Protein AF-A0A1A8LVA4-F1 (afdb_monomer)

Secondary structure (DSSP, 8-state):
--------------STT-GGGSPP-TTSHHHHHHHHHHHHHHHTT-SSSHHHHS-HHHHHTS-HHHHHHHHHHHHHHHHHHHHHHHHHHIIIIIIHHHHHTT-S-HHHHHHHSTTHHHH-

Sequence (120 aa):
AQMDEPEGVWSKPSSEDSEATKPINLGDSHYAELEDDLKSDAQNLEKESWSSAVGPNYIKSLNKEAVKRQDVIYELILTEMHHVRTLKILLNVYMHELKKSLLVDEAWMEQLFPGVKVLL

Organism: NCBI:txid704102

Radius of gyration: 21.48 Å; Cα contacts (8 Å, |Δi|>4): 69; chains: 1; bounding box: 53×41×52 Å

pLDDT: mean 83.47, std 13.87, range [42.62, 96.0]

Solvent-accessible surface area (backbone atoms only — not comparable to full-atom values): 7333 Å² total; per-residue (Å²): 133,83,79,80,72,81,93,54,72,77,52,74,85,80,62,99,83,42,67,70,78,55,80,82,69,66,84,40,70,70,46,50,55,49,50,53,52,57,48,55,59,50,65,78,59,78,50,97,40,41,77,72,69,47,60,71,73,61,58,69,76,47,55,74,67,58,52,53,52,45,36,53,52,40,49,51,53,51,53,49,51,55,49,51,53,50,48,51,45,46,50,68,47,53,50,42,49,40,52,74,38,63,40,46,50,73,72,46,45,47,67,76,48,65,57,53,82,75,77,102

Foldseek 3Di:
DDPPDPPWDQDDDDDPPFLLPDDDPCVDPLNVVLVVVLVVLCVVQVDPFPCVVDDPVVVVVDDPVVRVVRRVVSVVVVVVSVVVNVLSCCVSPVLVSCVVRVSGDPVVSCVVCPCSVVSD

Nearest PDB structures (foldseek):
  4d0n-assembly1_B  TM=8.847E-01  e=1.818E-03  Homo sapiens
  7g8n-assembly1_B  TM=8.791E-01  e=5.053E-03  Homo sapiens
  7g80-assembly1_B  TM=8.860E-01  e=9.217E-03  Homo sapiens

InterPro domains:
  IPR000219 Dbl homology domain [PS50010] (68-120)
  IPR035899 Dbl homology (DH) domain superfamily [G3DSA:1.20.900.10] (40-120)
  IPR035899 Dbl homology (DH) domain superfamily [SSF48065] (48-119)
  IPR051632 Rho guanine nucleotide exchange factor [PTHR1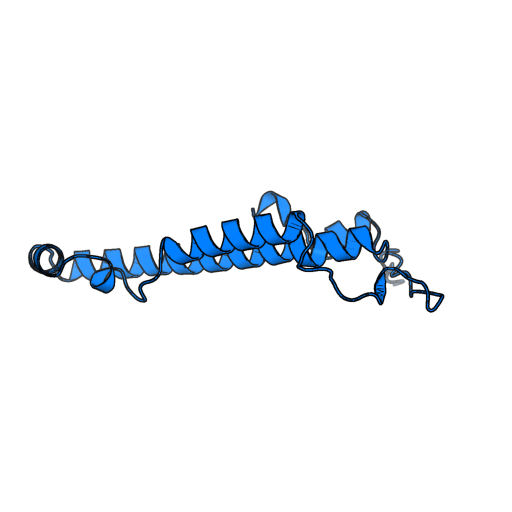3944] (14-119)

Structure (mmCIF, N/CA/C/O backbone):
data_AF-A0A1A8LVA4-F1
#
_entry.id   AF-A0A1A8LVA4-F1
#
loop_
_atom_site.group_PDB
_atom_site.id
_atom_site.type_symbol
_atom_site.label_atom_id
_atom_site.label_alt_id
_atom_site.label_comp_id
_atom_site.label_asym_id
_atom_site.label_entity_id
_atom_site.label_seq_id
_atom_site.pdbx_PDB_ins_code
_atom_site.Cartn_x
_atom_site.Cartn_y
_atom_site.Cartn_z
_atom_site.occupancy
_atom_site.B_iso_or_equiv
_atom_site.auth_seq_id
_atom_site.auth_comp_id
_atom_site.auth_asym_id
_atom_site.auth_atom_id
_atom_site.pdbx_PDB_model_num
ATOM 1 N N . ALA A 1 1 ? 31.461 -28.797 -6.513 1.00 46.06 1 ALA A N 1
ATOM 2 C CA . ALA A 1 1 ? 30.035 -28.467 -6.666 1.00 46.06 1 ALA A CA 1
ATOM 3 C C . ALA A 1 1 ? 29.984 -27.148 -7.407 1.00 46.06 1 ALA A C 1
ATOM 5 O O . ALA A 1 1 ? 30.418 -26.140 -6.865 1.00 46.06 1 ALA A O 1
ATOM 6 N N . GLN A 1 2 ? 29.643 -27.215 -8.686 1.00 42.62 2 GLN A N 1
ATOM 7 C CA . GLN A 1 2 ? 29.482 -26.059 -9.555 1.00 42.62 2 GLN A CA 1
ATOM 8 C C . GLN A 1 2 ? 28.114 -25.481 -9.191 1.00 42.62 2 GLN A C 1
ATOM 10 O O . GLN A 1 2 ? 27.127 -26.208 -9.246 1.00 42.62 2 GLN A O 1
ATOM 15 N N . MET A 1 3 ? 28.080 -24.267 -8.644 1.00 50.03 3 MET A N 1
ATOM 16 C CA . MET A 1 3 ? 26.813 -23.568 -8.452 1.00 50.03 3 MET A CA 1
ATOM 17 C C . MET A 1 3 ? 26.376 -23.125 -9.842 1.00 50.03 3 MET A C 1
ATOM 19 O O . MET A 1 3 ? 27.070 -22.321 -10.460 1.00 50.03 3 MET A O 1
ATOM 23 N N . ASP A 1 4 ? 25.294 -23.712 -10.346 1.00 50.44 4 ASP A N 1
ATOM 24 C CA . ASP A 1 4 ? 24.594 -23.191 -11.512 1.00 50.44 4 ASP A CA 1
ATOM 25 C C . ASP A 1 4 ? 24.120 -21.777 -11.149 1.00 50.44 4 ASP A C 1
ATOM 27 O O . ASP A 1 4 ? 23.247 -21.604 -10.293 1.00 50.44 4 ASP A O 1
ATOM 31 N N . GLU A 1 5 ? 24.753 -20.754 -11.727 1.00 54.88 5 GLU A N 1
ATOM 32 C CA . GLU A 1 5 ? 24.166 -19.418 -11.733 1.00 54.88 5 GLU A CA 1
ATOM 33 C C . GLU A 1 5 ? 22.880 -19.486 -12.565 1.00 54.88 5 GLU A C 1
ATOM 35 O O . GLU A 1 5 ? 22.898 -20.061 -13.658 1.00 54.88 5 GLU A O 1
ATOM 40 N N . PRO A 1 6 ? 21.753 -18.933 -12.090 1.00 50.62 6 PRO A N 1
ATOM 41 C CA . PRO A 1 6 ? 20.601 -18.774 -12.956 1.00 50.62 6 PRO A CA 1
ATOM 42 C C . PRO A 1 6 ? 20.999 -17.804 -14.074 1.00 50.62 6 PRO A C 1
ATOM 44 O O . PRO A 1 6 ? 21.261 -16.630 -13.812 1.00 50.62 6 PRO A O 1
ATOM 47 N N . GLU A 1 7 ? 21.073 -18.302 -15.312 1.00 52.91 7 GLU A N 1
ATOM 48 C CA . GLU A 1 7 ? 21.248 -17.481 -16.511 1.00 52.91 7 GLU A CA 1
ATOM 49 C C . GLU A 1 7 ? 20.015 -16.586 -16.700 1.00 52.91 7 GLU A C 1
ATOM 51 O O . GLU A 1 7 ? 19.085 -16.904 -17.435 1.00 52.91 7 GLU A O 1
ATOM 56 N N . GLY A 1 8 ? 19.994 -15.464 -15.988 1.00 57.91 8 GLY A N 1
ATOM 57 C CA . GLY A 1 8 ? 19.136 -14.325 -16.262 1.00 57.91 8 GLY A CA 1
ATOM 58 C C . GLY A 1 8 ? 20.032 -13.142 -16.571 1.00 57.91 8 GLY A C 1
ATOM 59 O O . GLY A 1 8 ? 20.790 -12.675 -15.717 1.00 57.91 8 GLY A O 1
ATOM 60 N N . VAL A 1 9 ? 20.021 -12.708 -17.828 1.00 59.09 9 VAL A N 1
ATOM 61 C CA . VAL A 1 9 ? 20.966 -11.708 -18.320 1.00 59.09 9 VAL A CA 1
ATOM 62 C C . VAL A 1 9 ? 20.486 -10.332 -17.876 1.00 59.09 9 VAL A C 1
ATOM 64 O O . VAL A 1 9 ? 19.652 -9.711 -18.532 1.00 59.09 9 VAL A O 1
ATOM 67 N N . TRP A 1 10 ? 21.058 -9.814 -16.784 1.00 57.00 10 TRP A N 1
ATOM 68 C CA . TRP A 1 10 ? 21.046 -8.373 -16.538 1.00 57.00 10 TRP A CA 1
ATOM 69 C C . TRP A 1 10 ? 21.774 -7.696 -17.700 1.00 57.00 10 TRP A C 1
ATOM 71 O O . TRP A 1 10 ? 23.009 -7.700 -17.787 1.00 57.00 10 TRP A O 1
ATOM 81 N N . SER A 1 11 ? 21.003 -7.141 -18.630 1.00 59.44 11 SER A N 1
ATOM 82 C CA . SER A 1 11 ? 21.555 -6.497 -19.811 1.00 59.44 11 SER A CA 1
ATOM 83 C C . SER A 1 11 ? 22.069 -5.123 -19.411 1.00 59.44 11 SER A C 1
ATOM 85 O O . SER A 1 11 ? 21.313 -4.183 -19.181 1.00 59.44 11 SER A O 1
ATOM 87 N N . LYS A 1 12 ? 23.393 -5.007 -19.280 1.00 54.53 12 LYS A N 1
ATOM 88 C CA . LYS A 1 12 ? 24.052 -3.728 -19.010 1.00 54.53 12 LYS A CA 1
ATOM 89 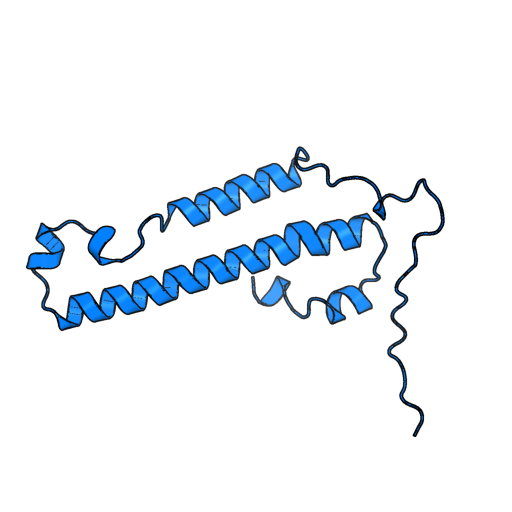C C . LYS A 1 12 ? 23.747 -2.782 -20.185 1.00 54.53 12 LYS A C 1
ATOM 91 O O . LYS A 1 12 ? 24.077 -3.148 -21.314 1.00 54.53 12 LYS A O 1
ATOM 96 N N . PRO A 1 13 ? 23.138 -1.602 -19.965 1.00 55.69 13 PRO A N 1
ATOM 97 C CA . PRO A 1 13 ? 22.778 -0.715 -21.064 1.00 55.69 13 PRO A CA 1
ATOM 98 C C . PRO A 1 13 ? 24.051 -0.244 -21.772 1.00 55.69 13 PRO A C 1
ATOM 100 O O . PRO A 1 13 ? 24.879 0.470 -21.207 1.00 55.69 13 PRO A O 1
ATOM 103 N N . SER A 1 14 ? 24.234 -0.718 -23.002 1.00 52.16 14 SER A N 1
ATOM 104 C CA . SER A 1 14 ? 25.261 -0.250 -23.923 1.00 52.16 14 SER A CA 1
ATOM 105 C C . SER A 1 14 ? 24.634 0.849 -24.776 1.00 52.16 14 SER A C 1
ATOM 107 O O . SER A 1 14 ? 23.659 0.578 -25.470 1.00 52.16 14 SER A O 1
ATOM 109 N N . SER A 1 15 ? 25.229 2.045 -24.737 1.00 53.59 15 SER A N 1
ATOM 110 C CA . SER A 1 15 ? 24.872 3.279 -25.470 1.00 53.59 15 SER A CA 1
ATOM 111 C C . SER A 1 15 ? 24.039 4.307 -24.690 1.00 53.59 15 SER A C 1
ATOM 113 O O . SER A 1 15 ? 23.024 3.990 -24.067 1.00 53.59 15 SER A O 1
ATOM 115 N N . GLU A 1 16 ? 24.476 5.568 -24.797 1.00 55.62 16 GLU A N 1
ATOM 116 C CA . GLU A 1 16 ? 23.917 6.783 -24.173 1.00 55.62 16 GLU A CA 1
ATOM 117 C C . GLU A 1 16 ? 22.495 7.145 -24.662 1.00 55.62 16 GLU A C 1
ATOM 119 O O . GLU A 1 16 ? 21.841 7.979 -24.045 1.00 55.62 16 GLU A O 1
ATOM 124 N N . ASP A 1 17 ? 21.986 6.461 -25.695 1.00 53.47 17 ASP A N 1
ATOM 125 C CA . ASP A 1 17 ? 20.615 6.584 -26.228 1.00 53.47 17 ASP A CA 1
ATOM 126 C C . ASP A 1 17 ? 19.610 5.564 -25.639 1.00 53.47 17 ASP A C 1
ATOM 128 O O . ASP A 1 17 ? 18.457 5.498 -26.074 1.00 53.47 17 ASP A O 1
ATOM 132 N N . SER A 1 18 ? 20.018 4.746 -24.659 1.00 64.12 18 SER A N 1
ATOM 133 C CA . SER A 1 18 ? 19.146 3.728 -24.050 1.00 64.12 18 SER A CA 1
ATOM 134 C C . SER A 1 18 ? 17.944 4.348 -23.326 1.00 64.12 18 SER A C 1
ATOM 136 O O . SER A 1 18 ? 18.092 5.246 -22.502 1.00 64.12 18 SER A O 1
ATOM 138 N N . GLU A 1 19 ? 16.744 3.802 -23.549 1.00 66.06 19 GLU A N 1
ATOM 139 C CA . GLU A 1 19 ? 15.509 4.186 -22.837 1.00 66.06 19 GLU A CA 1
ATOM 140 C C . GLU A 1 19 ? 15.673 4.119 -21.301 1.00 66.06 19 GLU A C 1
ATOM 142 O O . GLU A 1 19 ? 15.079 4.905 -20.572 1.00 66.06 19 GLU A O 1
ATOM 147 N N . ALA A 1 20 ? 16.545 3.222 -20.828 1.00 64.69 20 ALA A N 1
ATOM 148 C CA . ALA A 1 20 ? 16.877 2.960 -19.428 1.00 64.69 20 ALA A CA 1
ATOM 149 C C . ALA A 1 20 ? 17.457 4.144 -18.631 1.00 64.69 20 ALA A C 1
ATOM 151 O O . ALA A 1 20 ? 17.417 4.124 -17.403 1.00 64.69 20 ALA A O 1
ATOM 152 N N . THR A 1 21 ? 18.048 5.141 -19.294 1.00 69.00 21 THR A N 1
ATOM 153 C CA . THR A 1 21 ? 18.661 6.306 -18.627 1.00 69.00 21 THR A CA 1
ATOM 154 C C . THR A 1 21 ? 17.774 7.545 -18.672 1.00 69.00 21 THR A C 1
ATOM 156 O O . THR A 1 21 ? 18.102 8.560 -18.051 1.00 69.00 21 THR A O 1
ATOM 159 N N . LYS A 1 22 ? 16.643 7.481 -19.387 1.00 79.00 22 LYS A N 1
ATOM 160 C CA . LYS A 1 22 ? 15.691 8.587 -19.468 1.00 79.00 22 LYS A CA 1
ATOM 161 C C . LYS A 1 22 ? 14.897 8.681 -18.158 1.00 79.00 22 LYS A C 1
ATOM 163 O O . LYS A 1 22 ? 14.535 7.654 -17.585 1.00 79.00 22 LYS A O 1
ATOM 168 N N . PRO A 1 23 ? 14.607 9.896 -17.665 1.00 82.31 23 PRO A N 1
ATOM 169 C CA . PRO A 1 23 ? 13.739 10.064 -16.508 1.00 82.31 23 PRO A CA 1
ATOM 170 C C . PRO A 1 23 ? 12.331 9.537 -16.813 1.00 82.31 23 PRO A C 1
ATOM 172 O O . PRO A 1 23 ? 11.822 9.717 -17.920 1.00 82.31 23 PRO A O 1
ATOM 175 N N . ILE A 1 24 ? 11.699 8.923 -15.810 1.00 86.19 24 ILE A N 1
ATOM 176 C CA . ILE A 1 24 ? 10.321 8.430 -15.903 1.00 86.19 24 ILE A CA 1
ATOM 177 C C . ILE A 1 24 ? 9.399 9.613 -16.215 1.00 86.19 24 ILE A C 1
ATOM 179 O O . ILE A 1 24 ? 9.370 10.602 -15.475 1.00 86.19 24 ILE A O 1
ATOM 183 N N . ASN A 1 25 ? 8.626 9.511 -17.297 1.00 86.62 25 ASN A N 1
ATOM 184 C CA . ASN A 1 25 ? 7.641 10.527 -17.643 1.00 86.62 25 ASN A CA 1
ATOM 185 C C . ASN A 1 25 ? 6.356 10.330 -16.831 1.00 86.62 25 ASN A C 1
ATOM 187 O O . ASN A 1 25 ? 5.387 9.749 -17.307 1.00 86.62 25 ASN A O 1
ATOM 191 N N . LEU A 1 26 ? 6.344 10.851 -15.605 1.00 82.94 26 LEU A N 1
ATOM 192 C CA . LEU A 1 26 ? 5.192 10.802 -14.694 1.00 82.94 26 LEU A CA 1
ATOM 193 C C . LEU A 1 26 ? 3.929 11.500 -15.242 1.00 82.94 26 LEU A C 1
ATOM 195 O O . LEU A 1 26 ? 2.859 11.330 -14.674 1.00 82.94 26 LEU A O 1
ATOM 199 N N . GLY A 1 27 ? 4.037 12.276 -16.328 1.00 80.81 27 GLY A N 1
ATOM 200 C CA . GLY A 1 27 ? 2.894 12.887 -17.012 1.00 80.81 27 GLY A CA 1
ATOM 201 C C . GLY A 1 27 ? 2.202 11.981 -18.037 1.00 80.81 27 GLY A C 1
ATOM 202 O O . GLY A 1 27 ? 1.223 12.412 -18.646 1.00 80.81 27 GLY A O 1
ATOM 203 N N . ASP A 1 28 ? 2.699 10.760 -18.269 1.00 89.75 28 ASP A N 1
ATOM 204 C CA . ASP A 1 28 ? 2.034 9.786 -19.142 1.00 89.75 28 ASP A CA 1
ATOM 205 C C . ASP A 1 28 ? 0.677 9.357 -18.542 1.00 89.75 28 ASP A C 1
ATOM 207 O O . ASP A 1 28 ? 0.549 9.198 -17.327 1.00 89.75 28 ASP A O 1
ATOM 211 N N . SER A 1 29 ? -0.326 9.096 -19.399 1.00 91.44 29 SER A N 1
ATOM 212 C CA . SER A 1 29 ? -1.693 8.688 -18.989 1.00 91.44 29 SER A CA 1
ATOM 213 C C . SER A 1 29 ? -1.692 7.543 -17.974 1.00 91.44 29 SER A C 1
ATOM 215 O O . SER A 1 29 ? -2.453 7.556 -17.015 1.00 91.44 29 SER A O 1
ATOM 217 N N . HIS A 1 30 ? -0.776 6.590 -18.155 1.00 92.62 30 HIS A N 1
ATOM 218 C CA . HIS A 1 30 ? -0.598 5.446 -17.269 1.00 92.62 30 HIS A CA 1
ATOM 219 C C . HIS A 1 30 ? -0.346 5.853 -15.803 1.00 92.62 30 HIS A C 1
ATOM 221 O O . HIS A 1 30 ? -0.917 5.270 -14.885 1.00 92.62 30 HIS A O 1
ATOM 227 N N . TYR A 1 31 ? 0.496 6.863 -15.563 1.00 94.19 31 TYR A N 1
ATOM 228 C CA . TYR A 1 31 ? 0.814 7.306 -14.203 1.00 94.19 31 TYR A CA 1
ATOM 229 C C . TYR A 1 31 ? -0.238 8.232 -13.617 1.00 94.19 31 TYR A C 1
ATOM 231 O O . TYR A 1 31 ? -0.423 8.212 -12.405 1.00 94.19 31 TYR A O 1
ATOM 239 N N . ALA A 1 32 ? -0.946 8.989 -14.457 1.00 93.44 32 ALA A N 1
ATOM 240 C CA . ALA A 1 32 ? -2.094 9.770 -14.015 1.00 93.44 32 ALA A CA 1
ATOM 241 C C . ALA A 1 32 ? -3.205 8.854 -13.468 1.00 93.44 32 ALA A C 1
ATOM 243 O O . ALA A 1 32 ? -3.712 9.084 -12.375 1.00 93.44 32 ALA A O 1
ATOM 244 N N . GLU A 1 33 ? -3.514 7.762 -14.176 1.00 93.75 33 GLU A N 1
ATOM 245 C CA . GLU A 1 33 ? -4.483 6.756 -13.719 1.00 93.75 33 GLU A CA 1
ATOM 246 C C . GLU A 1 33 ? -4.041 6.086 -12.408 1.00 93.75 33 GLU A C 1
ATOM 248 O O . GLU A 1 33 ? -4.843 5.928 -11.486 1.00 93.75 33 GLU A O 1
ATOM 253 N N . LEU A 1 34 ? -2.752 5.742 -12.290 1.00 95.12 34 LEU A N 1
ATOM 254 C CA . LEU A 1 34 ? -2.189 5.195 -11.054 1.00 95.12 34 LEU A CA 1
ATOM 255 C C . LEU A 1 34 ? -2.255 6.199 -9.894 1.00 95.12 34 LEU A C 1
ATOM 257 O O . LEU A 1 34 ? -2.552 5.812 -8.767 1.00 95.12 34 LEU A O 1
ATOM 261 N N . GLU A 1 35 ? -1.953 7.475 -10.134 1.00 94.31 35 GLU A N 1
ATOM 262 C CA . GLU A 1 35 ? -2.011 8.517 -9.107 1.00 94.31 35 GLU A CA 1
ATOM 263 C C . GLU A 1 35 ? -3.436 8.691 -8.572 1.00 94.31 35 GLU A C 1
ATOM 265 O O . GLU A 1 35 ? -3.627 8.737 -7.353 1.00 94.31 35 GLU A O 1
ATOM 270 N N . ASP A 1 36 ? -4.428 8.722 -9.462 1.00 93.88 36 ASP A N 1
ATOM 271 C CA . ASP A 1 36 ? -5.839 8.823 -9.089 1.00 93.88 36 ASP A CA 1
ATOM 272 C C . ASP A 1 36 ? -6.295 7.615 -8.256 1.00 93.88 36 ASP A C 1
ATOM 274 O O . ASP A 1 36 ? -6.921 7.790 -7.205 1.00 93.88 36 ASP A O 1
ATOM 278 N N . ASP A 1 37 ? -5.922 6.398 -8.658 1.00 93.38 37 ASP A N 1
ATOM 279 C CA . ASP A 1 37 ? -6.211 5.164 -7.917 1.00 93.38 37 ASP A CA 1
ATOM 280 C C . ASP A 1 37 ? -5.552 5.167 -6.522 1.00 93.38 37 ASP A C 1
ATOM 282 O O . ASP A 1 37 ? -6.209 4.973 -5.496 1.00 93.38 37 ASP A O 1
ATOM 286 N N . LEU A 1 38 ? -4.264 5.519 -6.448 1.00 93.06 38 LEU A N 1
ATOM 287 C CA . LEU A 1 38 ? -3.528 5.629 -5.186 1.00 93.06 38 LEU A CA 1
ATOM 288 C C . LEU A 1 38 ? -4.077 6.721 -4.260 1.00 93.06 38 LEU A C 1
ATOM 290 O O . LEU A 1 38 ? -3.950 6.619 -3.033 1.00 93.06 38 LEU A O 1
ATOM 294 N N . LYS A 1 39 ? -4.625 7.799 -4.819 1.00 92.00 39 LYS A N 1
ATOM 295 C CA . LYS A 1 39 ? -5.251 8.880 -4.056 1.00 92.00 39 LYS A CA 1
ATOM 296 C C . LYS A 1 39 ? -6.625 8.469 -3.539 1.00 92.00 39 LYS A C 1
ATOM 298 O O . LYS A 1 39 ? -6.928 8.756 -2.382 1.00 92.00 39 LYS A O 1
ATOM 303 N N . SER A 1 40 ? -7.413 7.777 -4.359 1.00 90.81 40 SER A N 1
ATOM 304 C CA . SER A 1 40 ? -8.695 7.193 -3.958 1.00 90.81 40 SER A CA 1
ATOM 305 C C . SER A 1 40 ? -8.518 6.245 -2.769 1.00 90.81 40 SER A C 1
ATOM 307 O O . SER A 1 40 ? -9.219 6.376 -1.767 1.00 90.81 40 SER A O 1
ATOM 309 N N . ASP A 1 41 ? -7.521 5.355 -2.819 1.00 88.06 41 ASP A N 1
ATOM 310 C CA . ASP A 1 41 ? -7.211 4.454 -1.704 1.00 88.06 41 ASP A CA 1
ATOM 311 C C . ASP A 1 41 ? -6.880 5.229 -0.421 1.00 88.06 41 ASP A C 1
ATOM 313 O O . ASP A 1 41 ? -7.439 4.950 0.638 1.00 88.06 41 ASP A O 1
ATOM 317 N N . ALA A 1 42 ? -6.029 6.256 -0.515 1.00 85.06 42 ALA A N 1
ATOM 318 C CA . ALA A 1 42 ? -5.629 7.060 0.640 1.00 85.06 42 ALA A CA 1
ATOM 319 C C . ALA A 1 42 ? -6.801 7.829 1.281 1.00 85.06 42 ALA A C 1
ATOM 321 O O . ALA A 1 42 ? -6.839 7.980 2.503 1.00 85.06 42 ALA A O 1
ATOM 322 N N . GLN A 1 43 ? -7.769 8.286 0.480 1.00 83.62 43 GLN A N 1
ATOM 323 C CA . GLN A 1 43 ? -8.965 8.976 0.979 1.00 83.62 43 GLN A CA 1
ATOM 324 C C . GLN A 1 43 ? -9.876 8.063 1.809 1.00 83.62 43 GLN A C 1
ATOM 326 O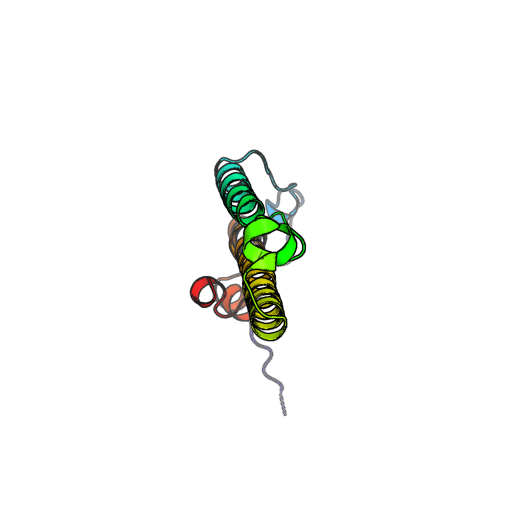 O . GLN A 1 43 ? -10.555 8.534 2.722 1.00 83.62 43 GLN A O 1
ATOM 331 N N . ASN A 1 44 ? -9.878 6.755 1.543 1.00 74.50 44 ASN A N 1
ATOM 332 C CA . ASN A 1 44 ? -10.743 5.817 2.255 1.00 74.50 44 ASN A CA 1
ATOM 333 C C . ASN A 1 44 ? -10.350 5.630 3.734 1.00 74.50 44 ASN A C 1
ATOM 335 O O . ASN A 1 44 ? -11.195 5.212 4.526 1.00 74.50 44 ASN A O 1
ATOM 339 N N . LEU A 1 45 ? -9.111 5.956 4.132 1.00 71.56 45 LEU A N 1
ATOM 340 C CA . LEU A 1 45 ? -8.590 5.756 5.494 1.00 71.56 45 LEU A CA 1
ATOM 341 C C . LEU A 1 45 ? -7.690 6.913 5.968 1.00 71.56 45 LEU A C 1
ATOM 343 O O . LEU A 1 45 ? -6.603 6.698 6.500 1.00 71.56 45 LEU A O 1
ATOM 347 N N . GLU A 1 46 ? -8.150 8.159 5.830 1.00 76.06 46 GLU A N 1
ATOM 348 C CA . GLU A 1 46 ? -7.378 9.353 6.234 1.00 76.06 46 GLU A CA 1
ATOM 349 C C . GLU A 1 46 ? -7.073 9.451 7.743 1.00 76.06 46 GLU A C 1
ATOM 351 O O . GLU A 1 46 ? -6.291 10.304 8.167 1.00 76.06 46 GLU A O 1
ATOM 356 N N . LYS A 1 47 ? -7.735 8.657 8.592 1.00 85.38 47 LYS A N 1
ATOM 357 C CA . LYS A 1 47 ? -7.623 8.772 10.054 1.00 85.38 47 LYS A CA 1
ATOM 358 C C . LYS A 1 47 ? -6.649 7.757 10.636 1.00 85.38 47 LYS A C 1
ATOM 360 O O . LYS A 1 47 ? -6.621 6.603 10.224 1.00 85.38 47 LYS A O 1
ATOM 365 N N . GLU A 1 48 ? -5.930 8.178 11.674 1.00 81.88 48 GLU A N 1
ATOM 366 C CA . GLU A 1 48 ? -4.936 7.359 12.385 1.00 81.88 48 GLU A CA 1
ATOM 367 C C . GLU A 1 48 ? -5.559 6.252 13.254 1.00 81.88 48 GLU A C 1
ATOM 369 O O . GLU A 1 48 ? -4.876 5.312 13.649 1.00 81.88 48 GLU A O 1
ATOM 374 N N . SER A 1 49 ? -6.857 6.342 13.562 1.00 86.56 49 SER A N 1
ATOM 375 C CA . SER A 1 49 ? -7.572 5.331 14.341 1.00 86.56 49 SER A CA 1
ATOM 376 C C . SER A 1 49 ? -9.040 5.231 13.944 1.00 86.56 49 SER A C 1
ATOM 378 O O . SER A 1 49 ? -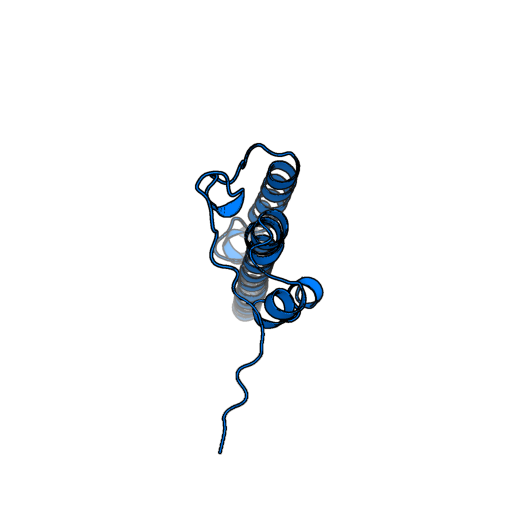9.653 6.209 13.501 1.00 86.56 49 SER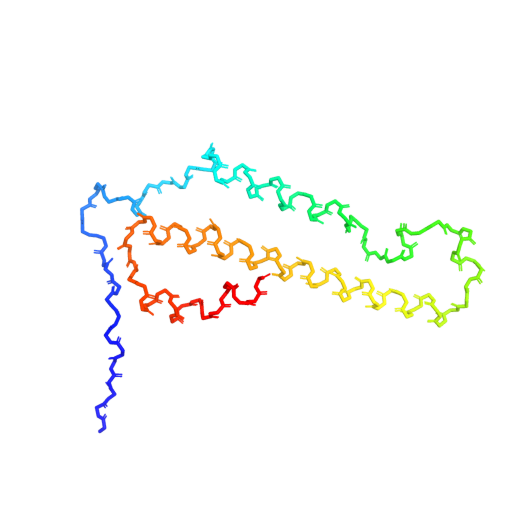 A O 1
ATOM 380 N N . TRP A 1 50 ? -9.636 4.066 14.210 1.00 91.44 50 TRP A N 1
ATOM 381 C CA . TRP A 1 50 ? -11.073 3.859 14.046 1.00 91.44 50 TRP A CA 1
ATOM 382 C C . TRP A 1 50 ? -11.879 4.855 14.877 1.00 91.44 50 TRP A C 1
ATOM 384 O O . TRP A 1 50 ? -12.804 5.495 14.382 1.00 91.44 50 TRP A O 1
ATOM 394 N N . SER A 1 51 ? -11.480 5.036 16.137 1.00 85.25 51 SER A N 1
ATOM 395 C CA . SER A 1 51 ? -12.081 5.998 17.066 1.00 85.25 51 SER A CA 1
ATOM 396 C C . SER A 1 51 ? -12.039 7.453 16.577 1.00 85.25 51 SER A C 1
ATOM 398 O O . SER A 1 51 ? -12.888 8.244 16.975 1.00 85.25 51 SER A O 1
ATOM 400 N N . SER A 1 52 ? -11.111 7.817 15.690 1.00 85.62 52 SER A N 1
ATOM 401 C CA . SER A 1 52 ? -11.057 9.149 15.068 1.00 85.62 52 SER A CA 1
ATOM 402 C C . SER A 1 52 ? -11.875 9.240 13.774 1.00 85.62 52 SER A C 1
ATOM 404 O O . SER A 1 52 ? -12.213 10.340 13.334 1.00 85.62 52 SER A O 1
ATOM 406 N N . ALA A 1 53 ? -12.191 8.097 13.159 1.00 86.12 53 ALA A N 1
ATOM 407 C CA . ALA A 1 53 ? -13.015 7.992 11.956 1.00 86.12 53 ALA A CA 1
ATOM 408 C C . ALA A 1 53 ? -14.524 7.981 12.254 1.00 86.12 53 ALA A C 1
ATOM 410 O O . ALA A 1 53 ? -15.328 8.277 11.372 1.00 86.12 53 ALA A O 1
ATOM 411 N N . VAL A 1 54 ? -14.926 7.664 13.490 1.00 88.25 54 VAL A N 1
ATOM 412 C CA . VAL A 1 54 ? -16.338 7.573 13.888 1.00 88.25 54 VAL A CA 1
ATOM 413 C C . VAL A 1 54 ? -16.773 8.710 14.816 1.00 88.25 54 VAL A C 1
ATOM 415 O O . VAL A 1 54 ? -15.987 9.303 15.550 1.00 88.25 54 VAL A O 1
ATOM 418 N N . GLY A 1 55 ? -18.074 9.012 14.812 1.00 90.25 55 GLY A N 1
ATOM 419 C CA . GLY A 1 55 ? -18.635 10.079 15.638 1.00 90.25 55 GLY A CA 1
ATOM 420 C C . GLY A 1 55 ? -18.559 9.780 17.148 1.00 90.25 55 GLY A C 1
ATOM 421 O O . GLY A 1 55 ? -18.844 8.657 17.575 1.00 90.25 55 GLY A O 1
ATOM 422 N N . PRO A 1 56 ? -18.296 10.789 18.002 1.00 85.88 56 PRO A N 1
ATOM 423 C CA . PRO A 1 56 ? -18.086 10.591 19.441 1.00 85.88 56 PRO A CA 1
ATOM 424 C C . PRO A 1 56 ? -19.315 10.035 20.175 1.00 85.88 56 PRO A C 1
ATOM 426 O O . PRO A 1 56 ? -19.175 9.368 21.198 1.00 85.88 56 PRO A O 1
ATOM 429 N N . ASN A 1 57 ? -20.525 10.275 19.662 1.00 88.50 57 ASN A N 1
ATOM 430 C CA . ASN A 1 57 ? -21.758 9.720 20.232 1.00 88.50 57 ASN A CA 1
ATOM 431 C C . ASN A 1 57 ? -21.856 8.200 20.040 1.00 88.50 57 ASN A C 1
ATOM 433 O O . ASN A 1 57 ? -22.382 7.515 20.911 1.00 88.50 57 ASN A O 1
ATOM 437 N N . TYR A 1 58 ? -21.317 7.678 18.935 1.00 88.06 58 TYR A N 1
ATOM 438 C CA . TYR A 1 58 ? -21.297 6.245 18.648 1.00 88.06 58 TYR A CA 1
ATOM 439 C C . TYR A 1 58 ? -20.243 5.514 19.487 1.00 88.06 58 TYR A C 1
ATOM 441 O O . TYR A 1 58 ? -20.494 4.436 20.006 1.00 88.06 58 TYR A O 1
ATOM 449 N N . ILE A 1 59 ? -19.083 6.131 19.722 1.00 89.44 59 ILE A N 1
ATOM 450 C CA . ILE A 1 59 ? -18.056 5.560 20.611 1.00 89.44 59 ILE A CA 1
ATOM 451 C C . ILE A 1 59 ? -18.596 5.416 22.036 1.00 89.44 59 ILE A C 1
ATOM 453 O O . ILE A 1 59 ? -18.372 4.401 22.688 1.00 89.44 59 ILE A O 1
ATOM 457 N N . LYS A 1 60 ? -19.344 6.418 22.515 1.00 89.00 60 LYS A N 1
ATOM 458 C CA . LYS A 1 60 ? -19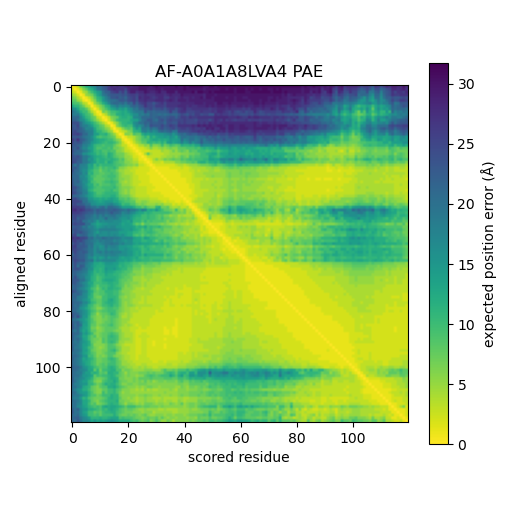.926 6.424 23.866 1.00 89.00 60 LYS A CA 1
ATOM 459 C C . LYS A 1 60 ? -20.980 5.337 24.091 1.00 89.00 60 LYS A C 1
ATOM 461 O O . LYS A 1 60 ? -21.213 4.986 25.244 1.00 89.00 60 LYS A O 1
ATOM 466 N N . SER A 1 61 ? -21.624 4.824 23.039 1.00 91.38 61 SER A N 1
ATOM 467 C CA . SER A 1 61 ? -22.583 3.719 23.163 1.00 91.38 61 SER A CA 1
ATOM 468 C C . SER A 1 61 ? -21.915 2.339 23.192 1.00 91.38 61 SER A C 1
ATOM 470 O O . SER A 1 61 ? -22.586 1.348 23.477 1.00 91.38 61 SER A O 1
ATOM 472 N N . LEU A 1 62 ? -20.606 2.259 22.931 1.00 91.62 62 LEU A N 1
ATOM 473 C CA . LEU A 1 62 ? -19.838 1.019 22.918 1.00 91.62 62 LEU A CA 1
ATOM 474 C C . LEU A 1 62 ? -19.074 0.812 24.228 1.00 91.62 62 LEU A C 1
ATOM 476 O O . LEU A 1 62 ? -18.650 1.750 24.901 1.00 91.62 62 LEU A O 1
ATOM 480 N N . ASN A 1 63 ? -18.855 -0.455 24.579 1.00 94.38 63 ASN A N 1
ATOM 481 C CA . ASN A 1 63 ? -17.961 -0.804 25.677 1.00 94.38 63 ASN A CA 1
ATOM 482 C C . ASN A 1 63 ? -16.484 -0.722 25.235 1.00 94.38 63 ASN A C 1
ATOM 484 O O . ASN A 1 63 ? -16.162 -0.726 24.044 1.00 94.38 63 ASN A O 1
ATOM 488 N N . LYS A 1 64 ? -15.565 -0.660 26.208 1.00 92.12 64 LYS A N 1
ATOM 489 C CA . LYS A 1 64 ? -14.120 -0.511 25.944 1.00 92.12 64 LYS A CA 1
ATOM 490 C C . LYS A 1 64 ? -13.545 -1.640 25.083 1.00 92.12 64 LYS A C 1
ATOM 492 O O . LYS A 1 64 ? -12.658 -1.397 24.272 1.00 92.12 64 LYS A O 1
ATOM 497 N N . GLU A 1 65 ? -14.051 -2.857 25.253 1.00 95.19 65 GLU A N 1
ATOM 498 C CA . GLU A 1 65 ? -13.603 -4.029 24.500 1.00 95.19 65 GLU A CA 1
ATOM 499 C C . GLU A 1 65 ? -13.998 -3.942 23.020 1.00 95.19 65 GLU A C 1
ATOM 501 O O . GLU A 1 65 ? -13.177 -4.203 22.144 1.00 95.19 65 GLU A O 1
ATOM 506 N N . ALA A 1 66 ? -15.221 -3.498 22.723 1.00 93.75 66 ALA A N 1
ATOM 507 C CA . ALA A 1 66 ? -15.694 -3.292 21.361 1.00 93.75 66 ALA A CA 1
ATOM 508 C C . ALA A 1 66 ? -14.906 -2.187 20.652 1.00 93.75 66 ALA A C 1
ATOM 510 O O . ALA A 1 66 ? -14.527 -2.375 19.499 1.00 93.75 66 ALA A O 1
ATOM 511 N N . VAL A 1 67 ? -14.611 -1.077 21.341 1.00 92.50 67 VAL A N 1
ATOM 512 C CA . VAL A 1 67 ? -13.759 -0.007 20.794 1.00 92.50 67 VAL A CA 1
ATOM 513 C C . VAL A 1 67 ? -12.368 -0.550 20.475 1.00 92.50 67 VAL A C 1
ATOM 515 O O . VAL A 1 67 ? -11.908 -0.412 19.346 1.00 92.50 67 VAL A O 1
ATOM 518 N N . LYS A 1 68 ? -11.734 -1.262 21.418 1.00 93.38 68 LYS A N 1
ATOM 519 C CA . LYS A 1 68 ? -10.399 -1.827 21.192 1.00 93.38 68 LYS A CA 1
ATOM 520 C C . LYS A 1 68 ? -10.379 -2.839 20.045 1.00 93.38 68 LYS A C 1
ATOM 522 O O . LYS A 1 68 ? -9.434 -2.841 19.262 1.00 93.38 68 LYS A O 1
ATOM 527 N N . ARG A 1 69 ? -11.412 -3.678 19.921 1.00 95.69 69 ARG A N 1
ATOM 528 C CA . ARG A 1 69 ? -11.549 -4.617 18.800 1.00 95.69 69 ARG A CA 1
ATOM 529 C C . ARG A 1 69 ? -11.615 -3.881 17.462 1.00 95.69 69 ARG A C 1
ATOM 531 O O . ARG A 1 69 ? -10.966 -4.310 16.517 1.00 95.69 69 ARG A O 1
ATOM 538 N N . GLN A 1 70 ? -12.379 -2.792 17.383 1.00 95.44 70 GLN A N 1
ATOM 539 C CA . GLN A 1 70 ? -12.484 -2.004 16.155 1.00 95.44 70 GLN A CA 1
ATOM 540 C C . GLN A 1 70 ? -11.186 -1.270 15.814 1.00 95.44 70 GLN A C 1
ATOM 542 O O . GLN A 1 70 ? -10.810 -1.257 14.649 1.00 95.44 70 GLN A O 1
ATOM 547 N N . ASP A 1 71 ? -10.464 -0.739 16.805 1.00 92.50 71 ASP A N 1
ATOM 548 C CA . ASP A 1 71 ? -9.151 -0.129 16.557 1.00 92.50 71 ASP A CA 1
ATOM 549 C C . ASP A 1 71 ? -8.159 -1.151 15.966 1.00 92.50 71 ASP A C 1
ATOM 551 O O . ASP A 1 71 ? -7.471 -0.833 15.003 1.00 92.50 71 ASP A O 1
ATOM 555 N N . VAL A 1 72 ? -8.130 -2.395 16.469 1.00 95.56 72 VAL A N 1
ATOM 556 C CA . VAL A 1 72 ? -7.257 -3.458 15.921 1.00 95.56 72 VAL A CA 1
ATOM 557 C C . VAL A 1 72 ? -7.674 -3.870 14.503 1.00 95.56 72 VAL A C 1
ATOM 559 O O . VAL A 1 72 ? -6.819 -4.066 13.644 1.00 95.56 72 VAL A O 1
ATOM 562 N N . ILE A 1 73 ? -8.979 -3.992 14.233 1.00 95.06 73 ILE A N 1
ATOM 563 C CA . ILE A 1 73 ? -9.481 -4.293 12.880 1.00 95.06 73 ILE A CA 1
ATOM 564 C C . ILE A 1 73 ? -9.105 -3.171 11.909 1.00 95.06 73 ILE A C 1
ATOM 566 O O . ILE A 1 73 ? -8.666 -3.439 10.797 1.00 95.06 73 ILE A O 1
ATOM 570 N N . TYR A 1 74 ? -9.264 -1.918 12.325 1.00 93.69 74 TYR A N 1
ATOM 571 C CA . TYR A 1 74 ? -8.919 -0.769 11.501 1.00 93.69 74 TYR A CA 1
ATOM 572 C C . TYR A 1 74 ? -7.418 -0.693 11.228 1.00 93.69 74 TYR A C 1
ATOM 574 O O . TYR A 1 74 ? -7.034 -0.414 10.101 1.00 93.69 74 TYR A O 1
ATOM 582 N N . GLU A 1 75 ? -6.571 -1.000 12.213 1.00 94.19 75 GLU A N 1
ATOM 583 C CA . GLU A 1 75 ? -5.121 -1.105 12.020 1.00 94.19 75 GLU A CA 1
ATOM 584 C C . GLU A 1 75 ? -4.759 -2.181 10.984 1.00 94.19 75 GLU A C 1
ATOM 586 O O . GLU A 1 75 ? -3.930 -1.937 10.108 1.00 94.19 75 GLU A O 1
ATOM 591 N N . LEU A 1 76 ? -5.419 -3.345 11.019 1.00 95.19 76 LEU A N 1
ATOM 592 C CA . LEU A 1 76 ? -5.242 -4.379 9.996 1.00 95.19 76 LEU A CA 1
ATOM 593 C C . LEU A 1 76 ? -5.643 -3.870 8.604 1.00 95.19 76 LEU A C 1
ATOM 595 O O . LEU A 1 76 ? -4.881 -4.018 7.658 1.00 95.19 76 LEU A O 1
ATOM 599 N N . ILE A 1 77 ? -6.809 -3.233 8.476 1.00 92.75 77 ILE A N 1
ATOM 600 C CA . ILE A 1 77 ? -7.272 -2.683 7.192 1.00 92.75 77 ILE A CA 1
ATOM 601 C C . ILE A 1 77 ? -6.299 -1.605 6.690 1.00 92.75 77 ILE A C 1
ATOM 603 O O . ILE A 1 77 ? -5.958 -1.570 5.510 1.00 92.75 77 ILE A O 1
ATOM 607 N N . LEU A 1 78 ? -5.826 -0.742 7.589 1.00 91.88 78 LEU A N 1
ATOM 608 C CA . LEU A 1 78 ? -4.889 0.324 7.271 1.00 91.88 78 LEU A CA 1
ATOM 609 C C . LEU A 1 78 ? -3.554 -0.249 6.789 1.00 91.88 78 LEU A C 1
ATOM 611 O O . LEU A 1 78 ? -3.031 0.190 5.769 1.00 91.88 78 LEU A O 1
ATOM 615 N N . THR A 1 79 ? -2.993 -1.224 7.502 1.00 93.19 79 THR A N 1
ATOM 616 C CA . THR A 1 79 ? -1.720 -1.855 7.119 1.00 93.19 79 THR A CA 1
ATOM 617 C C . THR A 1 79 ? -1.840 -2.640 5.815 1.00 93.19 79 THR A C 1
ATOM 619 O O . THR A 1 79 ? -0.951 -2.529 4.972 1.00 93.19 79 THR A O 1
ATOM 622 N N . GLU A 1 80 ? -2.961 -3.325 5.587 1.00 94.25 80 GLU A N 1
ATOM 623 C CA . GLU A 1 80 ? -3.241 -4.017 4.326 1.00 94.25 80 GLU A CA 1
ATOM 624 C C . GLU A 1 80 ? -3.365 -3.037 3.151 1.00 94.25 80 GLU A C 1
ATOM 626 O O . GLU A 1 80 ? -2.764 -3.243 2.100 1.00 94.25 80 GLU A O 1
ATOM 631 N N . MET A 1 81 ? -4.050 -1.903 3.330 1.00 91.94 81 MET A N 1
ATOM 632 C CA . MET A 1 81 ? -4.124 -0.857 2.303 1.00 91.94 81 MET A CA 1
ATOM 633 C C . MET A 1 81 ? -2.731 -0.312 1.946 1.00 91.94 81 MET A C 1
ATOM 635 O O . MET A 1 81 ? -2.413 -0.127 0.770 1.00 91.94 81 MET A O 1
ATOM 639 N N . HIS A 1 82 ? -1.867 -0.077 2.941 1.00 92.69 82 HIS A N 1
ATOM 640 C CA . HIS A 1 82 ? -0.478 0.323 2.688 1.00 92.69 82 HIS A CA 1
ATOM 641 C C . HIS A 1 82 ? 0.313 -0.768 1.952 1.00 92.69 82 HIS A C 1
ATOM 643 O O . HIS A 1 82 ? 1.153 -0.456 1.099 1.00 92.69 82 HIS A O 1
ATOM 649 N N . HIS A 1 83 ? 0.042 -2.039 2.252 1.00 94.19 83 HIS A N 1
ATOM 650 C CA . HIS A 1 83 ? 0.646 -3.165 1.552 1.00 94.19 83 HIS A CA 1
ATOM 651 C C . HIS A 1 83 ? 0.223 -3.195 0.078 1.00 94.19 83 HIS A C 1
ATOM 653 O O . HIS A 1 83 ? 1.087 -3.169 -0.800 1.00 94.19 83 HIS A O 1
ATOM 659 N N . VAL A 1 84 ? -1.080 -3.111 -0.205 1.00 94.56 84 VAL A N 1
ATOM 660 C CA . VAL A 1 84 ? -1.621 -3.035 -1.572 1.00 94.56 84 VAL A CA 1
ATOM 661 C C . VAL A 1 84 ? -1.056 -1.829 -2.322 1.00 94.56 84 VAL A C 1
ATOM 663 O O . VAL A 1 84 ? -0.592 -1.979 -3.449 1.00 94.56 84 VAL A O 1
ATOM 666 N N . ARG A 1 85 ? -0.982 -0.645 -1.697 1.00 94.75 85 ARG A N 1
ATOM 667 C CA . ARG A 1 85 ? -0.324 0.539 -2.284 1.00 94.75 85 ARG A CA 1
ATOM 668 C C . ARG A 1 85 ? 1.112 0.237 -2.712 1.00 94.75 85 ARG A C 1
ATOM 670 O O . ARG A 1 85 ? 1.534 0.636 -3.796 1.00 94.75 85 ARG A O 1
ATOM 677 N N . THR A 1 86 ? 1.862 -0.463 -1.869 1.00 95.19 86 THR A N 1
ATOM 678 C CA . THR A 1 86 ? 3.245 -0.852 -2.167 1.00 95.19 86 THR A CA 1
ATOM 679 C C . THR A 1 86 ? 3.302 -1.798 -3.367 1.00 95.19 8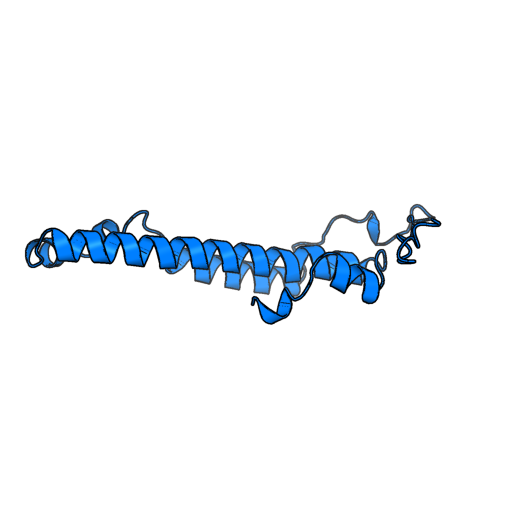6 THR A C 1
ATOM 681 O O . THR A 1 86 ? 4.106 -1.583 -4.273 1.00 95.19 86 THR A O 1
ATO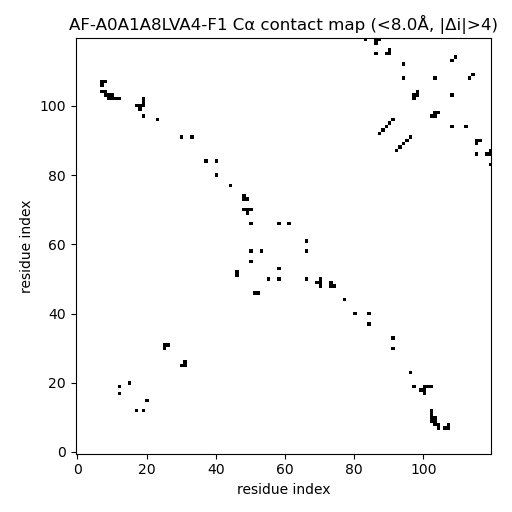M 684 N N . LEU A 1 87 ? 2.412 -2.792 -3.426 1.00 96.00 87 LEU A N 1
ATOM 685 C CA . LEU A 1 87 ? 2.305 -3.720 -4.555 1.00 96.00 87 LEU A CA 1
ATOM 686 C C . LEU A 1 87 ? 1.911 -3.007 -5.859 1.00 96.00 87 LEU A C 1
ATOM 688 O O . LEU A 1 87 ? 2.523 -3.262 -6.896 1.00 96.00 87 LEU A O 1
ATOM 692 N N . LYS A 1 88 ? 0.968 -2.053 -5.816 1.00 95.44 88 LYS A N 1
ATOM 693 C CA . LYS A 1 88 ? 0.588 -1.226 -6.977 1.00 95.44 88 LYS A CA 1
ATOM 694 C C . LYS A 1 88 ? 1.778 -0.436 -7.520 1.00 95.44 88 LYS A C 1
ATOM 696 O O . LYS A 1 88 ? 1.946 -0.365 -8.735 1.00 95.44 88 LYS A O 1
ATOM 701 N N . ILE A 1 89 ? 2.616 0.128 -6.647 1.00 94.81 89 ILE A N 1
ATOM 702 C CA . ILE A 1 89 ? 3.838 0.844 -7.048 1.00 94.81 89 ILE A CA 1
ATOM 703 C C . ILE A 1 89 ? 4.869 -0.128 -7.642 1.00 94.81 89 ILE A C 1
ATOM 705 O O . ILE A 1 89 ? 5.460 0.168 -8.681 1.00 94.81 89 ILE A O 1
ATOM 709 N N . LEU A 1 90 ? 5.075 -1.296 -7.023 1.00 95.19 90 LEU A N 1
ATOM 710 C CA . LEU A 1 90 ? 5.962 -2.339 -7.555 1.00 95.19 90 LEU A CA 1
ATOM 711 C C . LEU A 1 90 ? 5.558 -2.751 -8.972 1.00 95.19 90 LEU A C 1
ATOM 713 O O . LEU A 1 90 ? 6.403 -2.781 -9.864 1.00 95.19 90 LEU A O 1
ATOM 717 N N . LEU A 1 91 ? 4.269 -2.991 -9.197 1.00 93.62 91 LEU A N 1
ATOM 718 C CA . LEU A 1 91 ? 3.750 -3.412 -10.491 1.00 93.62 91 LEU A CA 1
ATOM 719 C C . LEU A 1 91 ? 3.784 -2.288 -11.538 1.00 93.62 91 LEU A C 1
ATOM 721 O O . LEU A 1 91 ? 4.338 -2.455 -12.623 1.00 93.62 91 LEU A O 1
ATOM 725 N N . ASN A 1 92 ? 3.195 -1.136 -11.223 1.00 94.62 92 ASN A N 1
ATOM 726 C CA . ASN A 1 92 ? 2.926 -0.096 -12.218 1.00 94.62 92 ASN A CA 1
ATOM 727 C C . ASN A 1 92 ? 4.084 0.899 -12.381 1.00 94.62 92 ASN A C 1
ATOM 729 O O . ASN A 1 92 ? 4.163 1.590 -13.388 1.00 94.62 92 ASN A O 1
ATOM 733 N N . VAL A 1 93 ? 5.020 0.985 -11.435 1.00 93.12 93 VAL A N 1
ATOM 734 C CA . VAL A 1 93 ? 6.211 1.833 -11.597 1.00 93.12 93 VAL A CA 1
ATOM 735 C C . VAL A 1 93 ? 7.419 0.969 -11.914 1.00 93.12 93 VAL A C 1
ATOM 737 O O . VAL A 1 93 ? 7.967 1.062 -13.007 1.00 93.12 93 VAL A O 1
ATOM 740 N N . TYR A 1 94 ? 7.820 0.092 -10.995 1.00 91.50 94 TYR A N 1
ATOM 741 C CA . TYR A 1 94 ? 9.084 -0.632 -11.137 1.00 91.50 94 TYR A CA 1
ATOM 742 C C . TYR A 1 94 ? 9.039 -1.683 -12.249 1.00 91.50 94 TYR A C 1
ATOM 744 O O . TYR A 1 94 ? 9.867 -1.639 -13.157 1.00 91.50 94 TYR A O 1
ATOM 752 N N . MET A 1 95 ? 8.074 -2.607 -12.220 1.00 91.06 95 MET A N 1
ATOM 753 C CA . MET A 1 95 ? 7.970 -3.647 -13.253 1.00 91.06 95 MET A CA 1
ATOM 754 C C . MET A 1 95 ? 7.645 -3.048 -14.625 1.00 91.06 95 MET A C 1
ATOM 756 O O . MET A 1 95 ? 8.242 -3.461 -15.618 1.00 91.06 95 MET A O 1
ATOM 760 N N . HIS A 1 96 ? 6.751 -2.053 -14.684 1.00 90.94 96 HIS A N 1
ATOM 761 C CA . HIS A 1 96 ? 6.436 -1.338 -15.923 1.00 90.94 96 HIS A CA 1
ATOM 762 C C . HIS A 1 96 ? 7.685 -0.717 -16.562 1.00 90.94 96 HIS A C 1
ATOM 764 O O . HIS A 1 96 ? 7.964 -0.977 -17.732 1.00 90.94 96 HIS A O 1
ATOM 770 N N . GLU A 1 97 ? 8.475 0.047 -15.801 1.00 90.12 97 GLU A N 1
ATOM 771 C CA . GLU A 1 97 ? 9.659 0.723 -16.340 1.00 90.12 97 GLU A CA 1
ATOM 772 C C . GLU A 1 97 ? 10.790 -0.245 -16.681 1.00 90.12 97 GLU A C 1
ATOM 774 O O . GLU A 1 97 ? 11.448 -0.086 -17.710 1.00 90.12 97 GLU A O 1
ATOM 779 N N . LEU A 1 98 ? 10.992 -1.299 -15.885 1.00 88.56 98 LEU A N 1
ATOM 780 C CA . LEU A 1 98 ? 11.959 -2.353 -16.210 1.00 88.56 98 LEU A CA 1
ATOM 781 C C . LEU A 1 98 ? 11.585 -3.088 -17.502 1.00 88.56 98 LEU A C 1
ATOM 783 O O . LEU A 1 98 ? 12.461 -3.399 -18.309 1.00 88.56 98 LEU A O 1
ATOM 787 N N . LYS A 1 99 ? 10.285 -3.309 -17.736 1.00 86.69 99 LYS A N 1
ATOM 788 C CA . LYS A 1 99 ? 9.785 -3.919 -18.971 1.00 86.69 99 LYS A CA 1
ATOM 789 C C . LYS A 1 99 ? 9.922 -2.977 -20.164 1.00 86.69 99 LYS A C 1
ATOM 791 O O . LYS A 1 99 ? 10.391 -3.394 -21.218 1.00 86.69 99 LYS A O 1
ATOM 796 N N . LYS A 1 100 ? 9.549 -1.705 -19.996 1.00 86.44 100 LYS A N 1
ATOM 797 C 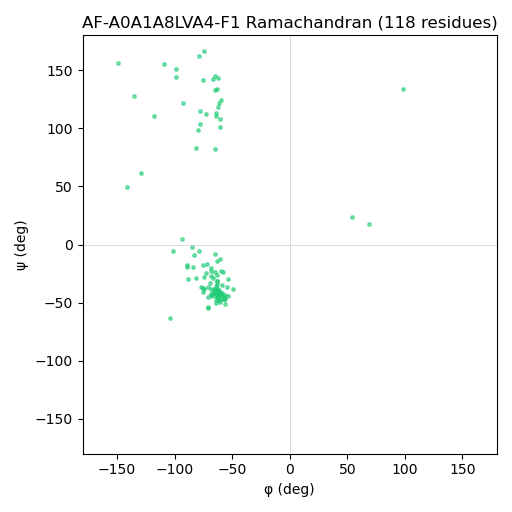CA . LYS A 1 100 ? 9.631 -0.665 -21.034 1.00 86.44 100 LYS A CA 1
ATOM 798 C C . LYS A 1 100 ? 11.073 -0.395 -21.464 1.00 86.44 100 LYS A C 1
ATOM 800 O O . LYS A 1 100 ? 11.333 -0.221 -22.648 1.00 86.44 100 LYS A O 1
ATOM 805 N N . SER A 1 101 ? 12.007 -0.401 -20.516 1.00 84.56 101 SER A N 1
ATOM 806 C CA . SER A 1 101 ? 13.435 -0.189 -20.776 1.00 84.56 101 SER A CA 1
ATOM 807 C C . SER A 1 101 ? 14.164 -1.417 -21.332 1.00 84.56 101 SER A C 1
ATOM 809 O O . SER A 1 101 ? 15.337 -1.300 -21.684 1.00 84.56 101 SER A O 1
ATOM 811 N N . LEU A 1 102 ? 13.489 -2.574 -21.430 1.00 79.81 102 LEU A N 1
ATOM 812 C CA . LEU A 1 102 ? 14.043 -3.851 -21.903 1.00 79.81 102 LEU A CA 1
ATOM 813 C C . LEU A 1 102 ? 15.318 -4.288 -21.152 1.00 79.81 102 LEU A C 1
ATOM 815 O O . LEU A 1 102 ? 16.126 -5.050 -21.678 1.00 79.81 102 LEU A O 1
ATOM 819 N N . LEU A 1 103 ? 15.508 -3.808 -19.918 1.00 77.44 103 LEU A N 1
ATOM 820 C CA . LEU A 1 103 ? 16.677 -4.128 -19.090 1.00 77.44 103 LEU A CA 1
ATOM 821 C C . LEU A 1 103 ? 16.649 -5.562 -18.555 1.00 77.44 103 LEU A C 1
ATOM 823 O O . LEU A 1 103 ? 17.688 -6.119 -18.194 1.00 77.44 103 LEU A O 1
ATOM 827 N N . VAL A 1 104 ? 15.445 -6.119 -18.458 1.00 82.38 104 VAL A N 1
ATOM 828 C CA . VAL A 1 104 ? 15.135 -7.353 -17.750 1.00 82.38 104 VAL A CA 1
ATOM 829 C C . VAL A 1 104 ? 14.213 -8.196 -18.626 1.00 82.38 104 VAL A C 1
ATOM 831 O O . VAL A 1 104 ? 13.185 -7.704 -19.097 1.00 82.38 104 VAL A O 1
ATOM 834 N N . ASP A 1 105 ? 14.577 -9.458 -18.850 1.00 85.19 105 ASP A N 1
ATOM 835 C CA . ASP A 1 105 ? 13.705 -10.421 -19.524 1.00 85.19 105 ASP A CA 1
ATOM 836 C C . ASP A 1 105 ? 12.564 -10.903 -18.605 1.00 85.19 105 ASP A C 1
ATOM 838 O O . ASP A 1 105 ? 12.562 -10.681 -17.394 1.00 85.19 105 ASP A O 1
ATOM 842 N N . GLU A 1 106 ? 11.550 -11.558 -19.177 1.00 83.38 106 GLU A N 1
ATOM 843 C CA . GLU A 1 106 ? 10.376 -11.984 -18.401 1.00 83.38 106 GLU A CA 1
ATOM 844 C C . GLU A 1 106 ? 10.740 -13.011 -17.308 1.00 83.38 106 GLU A C 1
ATOM 846 O O . GLU A 1 106 ? 10.133 -13.007 -16.240 1.00 83.38 106 GLU A O 1
ATOM 851 N N . ALA A 1 107 ? 11.754 -13.859 -17.526 1.00 86.31 107 ALA A N 1
ATOM 852 C CA . ALA A 1 107 ? 12.165 -14.868 -16.549 1.00 86.31 107 ALA A CA 1
ATOM 853 C C . ALA A 1 107 ? 12.782 -14.222 -15.301 1.00 86.31 107 ALA A C 1
ATOM 855 O O . ALA A 1 107 ? 12.451 -14.581 -14.170 1.00 86.31 107 ALA A O 1
ATOM 856 N N . TRP A 1 108 ? 13.637 -13.224 -15.502 1.00 86.00 108 TRP A N 1
ATOM 857 C CA . TRP A 1 108 ? 14.267 -12.479 -14.422 1.00 86.00 108 TRP A CA 1
ATOM 858 C C . TRP A 1 108 ? 13.288 -11.507 -13.751 1.00 86.00 108 TRP A C 1
ATOM 860 O O . TRP A 1 108 ? 13.386 -11.263 -12.549 1.00 86.00 108 TRP A O 1
ATOM 870 N N . MET A 1 109 ? 12.280 -11.018 -14.482 1.00 88.69 109 MET A N 1
ATOM 871 C CA . MET A 1 109 ? 11.175 -10.243 -13.910 1.00 88.69 109 MET A CA 1
ATOM 872 C C . MET A 1 109 ? 10.348 -11.066 -12.914 1.00 88.69 109 MET A C 1
ATOM 874 O O . MET A 1 109 ? 10.079 -10.590 -11.811 1.00 88.69 109 MET A O 1
ATOM 878 N N . GLU A 1 110 ? 10.007 -12.309 -13.263 1.00 87.12 110 GLU A N 1
ATOM 879 C CA . GLU A 1 110 ? 9.312 -13.243 -12.364 1.00 87.12 110 GLU A CA 1
ATOM 880 C C . GLU A 1 110 ? 10.192 -13.692 -11.185 1.00 87.12 110 GLU A C 1
ATOM 882 O O . GLU A 1 110 ? 9.680 -13.989 -10.107 1.00 87.12 110 GLU A O 1
ATOM 887 N N . GLN A 1 111 ? 11.520 -13.695 -11.339 1.00 88.88 111 GLN A N 1
ATOM 888 C CA . GLN A 1 111 ? 12.441 -13.963 -10.231 1.00 88.88 111 GLN A CA 1
ATOM 889 C C . GLN A 1 111 ? 12.556 -12.776 -9.260 1.00 88.88 111 GLN A C 1
ATOM 891 O O . GLN A 1 111 ? 12.656 -12.982 -8.050 1.00 88.88 111 GLN A O 1
ATOM 896 N N . LEU A 1 112 ? 12.563 -11.543 -9.775 1.00 89.44 112 LEU A N 1
ATOM 897 C CA . LEU A 1 112 ? 12.711 -10.331 -8.967 1.00 89.44 112 LEU A CA 1
ATOM 898 C C . LEU A 1 112 ? 11.413 -9.959 -8.236 1.00 89.44 112 LEU A C 1
ATOM 900 O O . LEU A 1 112 ? 11.456 -9.503 -7.094 1.00 89.44 112 LEU A O 1
ATOM 904 N N . PHE A 1 113 ? 10.265 -10.178 -8.881 1.00 90.62 113 PHE A N 1
ATOM 905 C CA . PHE A 1 113 ? 8.940 -9.829 -8.366 1.00 90.62 113 PHE A CA 1
ATOM 906 C C . PHE A 1 113 ? 7.972 -11.020 -8.436 1.00 90.62 113 PHE A C 1
ATOM 908 O O . PHE A 1 113 ? 6.938 -10.941 -9.109 1.00 90.62 113 PHE A O 1
ATOM 915 N N . PRO A 1 114 ? 8.274 -12.129 -7.738 1.00 89.00 114 PRO A N 1
ATOM 916 C CA . PRO A 1 114 ? 7.503 -13.357 -7.859 1.00 89.00 114 PRO A CA 1
ATOM 917 C C . PRO A 1 114 ? 6.059 -13.140 -7.410 1.00 89.00 114 PRO A C 1
ATOM 919 O O . PRO A 1 114 ? 5.788 -12.817 -6.253 1.00 89.00 114 PRO A O 1
ATOM 922 N N . GLY A 1 115 ? 5.118 -13.332 -8.336 1.00 85.19 115 GLY A N 1
ATOM 923 C CA . GLY A 1 115 ? 3.690 -13.334 -8.027 1.00 85.19 115 GLY A CA 1
ATOM 924 C C . GLY A 1 115 ? 3.100 -11.983 -7.612 1.00 85.19 115 GLY A C 1
ATOM 925 O O . GLY A 1 115 ? 1.999 -11.976 -7.074 1.00 85.19 115 GLY A O 1
ATOM 926 N N . VAL A 1 116 ? 3.747 -10.840 -7.883 1.00 88.69 116 VAL A N 1
ATOM 927 C CA . VAL A 1 116 ? 3.189 -9.510 -7.534 1.00 88.69 116 VAL A CA 1
ATOM 928 C C . VAL A 1 116 ? 1.784 -9.297 -8.113 1.00 88.69 116 VAL A C 1
ATOM 930 O O . VAL A 1 116 ? 0.929 -8.743 -7.436 1.00 88.69 116 VAL A O 1
ATOM 933 N N . LYS A 1 117 ? 1.506 -9.807 -9.320 1.00 85.00 117 LYS A N 1
ATOM 934 C CA . LYS A 1 117 ? 0.164 -9.770 -9.937 1.00 85.00 117 LYS A CA 1
ATOM 935 C C . LYS A 1 117 ? -0.872 -10.662 -9.243 1.00 85.00 117 LYS A C 1
ATOM 937 O O . LYS A 1 117 ? -2.054 -10.471 -9.464 1.00 85.00 117 LYS A O 1
ATOM 942 N N . VAL A 1 118 ? -0.432 -11.685 -8.510 1.00 88.25 118 VAL A N 1
ATOM 943 C CA . VAL A 1 118 ? -1.301 -12.607 -7.753 1.00 88.25 118 VAL A CA 1
ATOM 944 C C . VAL A 1 118 ? -1.562 -12.069 -6.347 1.00 88.25 118 VAL A C 1
ATOM 946 O O . VAL A 1 118 ? -2.596 -12.361 -5.758 1.00 88.25 118 VAL A O 1
ATOM 949 N N . LEU A 1 119 ? -0.605 -11.312 -5.806 1.00 85.44 119 LEU A N 1
ATOM 950 C CA . LEU A 1 119 ? -0.724 -10.626 -4.521 1.00 85.44 119 LEU A CA 1
ATOM 951 C C . LEU A 1 119 ? -1.611 -9.372 -4.597 1.00 85.44 119 LEU A C 1
ATOM 953 O O . LEU A 1 119 ? -2.035 -8.886 -3.552 1.00 85.44 119 LEU A O 1
ATOM 957 N N . LEU A 1 120 ? -1.851 -8.852 -5.805 1.00 83.38 120 LEU A N 1
ATOM 958 C CA . LEU A 1 120 ? -2.716 -7.706 -6.086 1.00 83.38 120 LEU A CA 1
ATOM 959 C C . LEU A 1 120 ? -4.118 -8.159 -6.513 1.00 83.38 120 LEU A C 1
ATOM 961 O O . LEU A 1 120 ? -5.095 -7.531 -6.052 1.00 83.38 120 LEU A O 1
#

Mean predicted aligned error: 9.13 Å